Protein AF-A0A1V4MMU7-F1 (afdb_monomer)

Radius of gyration: 20.02 Å; Cα contacts (8 Å, |Δi|>4): 107; chains: 1; bounding box: 65×27×48 Å

Sequence (90 aa):
MEMYDDDVLTSGKALGLKLQESSRRMKTAAGFPLRHERRNIARLLRMGRDVAVIREGGSGKFVKERYVDELYRIKESTSQRGWKKCESTF

pLDDT: mean 79.66, std 15.35, range [38.75, 93.06]

Mean predicted aligned error: 10.24 Å

Secondary structure (DSSP, 8-state):
-EEEHHHIIIIIHHHTPPPEEETTTTEEEEE--GGGHHHHHHHHHHTT--EEEEEEE-S-SS--EEEEEEEE------------------

Structure (mmCIF, N/CA/C/O backbone):
data_AF-A0A1V4MMU7-F1
#
_entry.id   AF-A0A1V4MMU7-F1
#
loop_
_atom_site.group_PDB
_atom_site.id
_atom_site.type_symbol
_atom_site.label_atom_id
_atom_site.label_alt_id
_atom_site.label_comp_id
_atom_site.label_asym_id
_atom_site.label_entity_id
_atom_site.label_seq_id
_atom_site.pdbx_PDB_ins_code
_atom_site.Cartn_x
_atom_site.Cartn_y
_atom_site.Cartn_z
_atom_site.occupancy
_atom_site.B_iso_or_equiv
_atom_site.auth_seq_id
_atom_site.auth_comp_id
_atom_site.auth_asym_id
_atom_site.auth_atom_id
_atom_site.pdbx_PDB_model_num
ATOM 1 N N . MET A 1 1 ? 6.007 -4.949 -0.679 1.00 85.19 1 MET A N 1
ATOM 2 C CA . MET A 1 1 ? 4.808 -4.178 -1.053 1.00 85.19 1 MET A CA 1
ATOM 3 C C . MET A 1 1 ? 5.187 -2.718 -0.941 1.00 85.19 1 MET A C 1
ATOM 5 O O . MET A 1 1 ? 5.796 -2.358 0.062 1.00 85.19 1 MET A O 1
ATOM 9 N N . GLU A 1 2 ? 4.956 -1.937 -1.988 1.00 88.62 2 GLU A N 1
ATOM 10 C CA . GLU A 1 2 ? 5.399 -0.543 -2.088 1.00 88.62 2 GLU A CA 1
ATOM 11 C C . GLU A 1 2 ? 4.222 0.344 -2.483 1.00 88.62 2 GLU A C 1
ATOM 13 O O . GLU A 1 2 ? 3.372 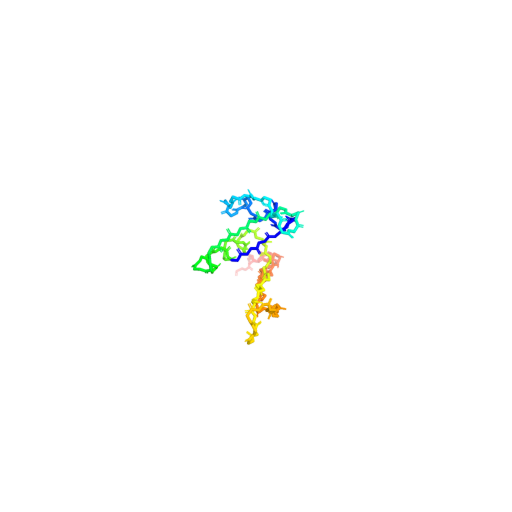-0.065 -3.271 1.00 88.62 2 GLU A O 1
ATOM 18 N N . MET A 1 3 ? 4.203 1.550 -1.930 1.00 89.25 3 MET A N 1
ATOM 19 C CA . MET A 1 3 ? 3.269 2.629 -2.241 1.00 89.25 3 MET A CA 1
ATOM 20 C C . MET A 1 3 ? 4.079 3.834 -2.727 1.00 89.25 3 MET A C 1
ATOM 22 O O . MET A 1 3 ? 5.249 3.981 -2.354 1.00 89.25 3 MET A O 1
ATOM 26 N N . TYR A 1 4 ? 3.464 4.691 -3.538 1.00 89.44 4 TYR A N 1
ATOM 27 C CA . TYR A 1 4 ? 4.123 5.835 -4.169 1.00 89.44 4 TYR A CA 1
ATOM 28 C C . TYR A 1 4 ? 3.284 7.110 -4.013 1.00 89.44 4 TYR A C 1
ATOM 30 O O . TYR A 1 4 ? 2.083 7.030 -3.778 1.00 89.44 4 TYR A O 1
ATOM 38 N N . ASP A 1 5 ? 3.927 8.268 -4.161 1.00 87.56 5 ASP A N 1
ATOM 39 C CA . ASP A 1 5 ? 3.303 9.596 -4.223 1.00 87.56 5 ASP A CA 1
ATOM 40 C C . ASP A 1 5 ? 2.340 9.873 -3.050 1.00 87.56 5 ASP A C 1
ATOM 42 O O . ASP A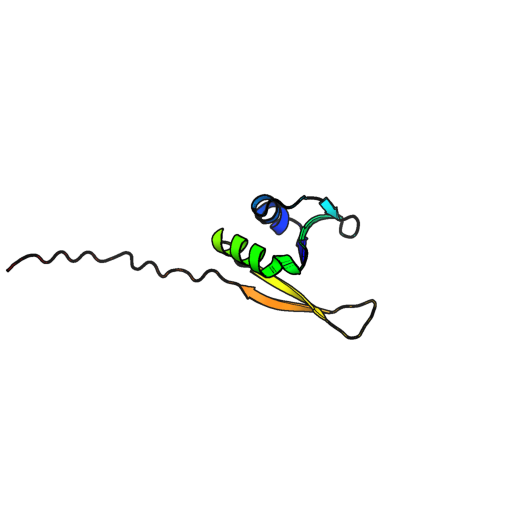 1 5 ? 2.688 9.663 -1.884 1.00 87.56 5 ASP A O 1
ATOM 46 N N . ASP A 1 6 ? 1.132 10.351 -3.342 1.00 85.88 6 ASP A N 1
ATOM 47 C CA . ASP A 1 6 ? 0.150 10.806 -2.356 1.00 85.88 6 ASP A CA 1
ATOM 48 C C . ASP A 1 6 ? -0.319 9.686 -1.416 1.00 85.88 6 ASP A C 1
ATOM 50 O O . ASP A 1 6 ? -0.522 9.910 -0.213 1.00 85.88 6 ASP A O 1
ATOM 54 N N . ASP A 1 7 ? -0.398 8.449 -1.917 1.00 84.88 7 ASP A N 1
ATOM 55 C CA . ASP A 1 7 ? -0.724 7.277 -1.098 1.00 84.88 7 ASP A CA 1
ATOM 56 C C . ASP A 1 7 ? 0.304 7.107 0.019 1.00 84.88 7 ASP A C 1
ATOM 58 O O . ASP A 1 7 ? -0.031 6.784 1.162 1.00 84.88 7 ASP A O 1
ATOM 62 N N . VAL A 1 8 ? 1.570 7.386 -0.286 1.00 88.56 8 VAL A N 1
ATOM 63 C CA . VAL A 1 8 ? 2.675 7.276 0.659 1.00 88.56 8 VAL A CA 1
ATOM 64 C C . VAL A 1 8 ? 2.701 8.415 1.662 1.00 88.56 8 VAL A C 1
ATOM 66 O O . VAL A 1 8 ? 2.980 8.186 2.842 1.00 88.56 8 VAL A O 1
ATOM 69 N N . LEU A 1 9 ? 2.387 9.634 1.230 1.00 85.44 9 LEU A N 1
ATOM 70 C CA . LEU A 1 9 ? 2.369 10.798 2.114 1.00 85.44 9 LEU A CA 1
ATOM 71 C C . LEU A 1 9 ? 1.277 10.664 3.174 1.00 85.44 9 LEU A C 1
ATOM 73 O O . LEU A 1 9 ? 1.487 11.023 4.337 1.00 85.44 9 LEU A O 1
ATOM 77 N N . THR A 1 10 ? 0.141 10.090 2.787 1.00 84.06 10 THR A N 1
ATOM 78 C CA . THR A 1 10 ? -1.020 9.932 3.660 1.00 84.06 10 THR A CA 1
ATOM 79 C C . THR A 1 10 ? -0.987 8.630 4.469 1.00 84.06 10 THR A C 1
ATOM 81 O O . THR A 1 10 ? -1.299 8.638 5.662 1.00 84.06 10 THR A O 1
ATOM 84 N N . SER A 1 11 ? -0.562 7.517 3.867 1.00 84.50 11 SER A N 1
ATOM 85 C CA . SER A 1 11 ? -0.610 6.178 4.479 1.00 84.50 11 SER A CA 1
ATOM 86 C C . SER A 1 11 ? 0.742 5.716 5.032 1.00 84.50 11 SER A C 1
ATOM 88 O O . SER A 1 11 ? 0.797 4.984 6.022 1.00 84.50 11 SER A O 1
ATOM 90 N N . GLY A 1 12 ? 1.855 6.167 4.449 1.00 83.69 12 GLY A N 1
ATOM 91 C CA . GLY A 1 12 ? 3.208 5.801 4.878 1.00 83.69 12 GLY A CA 1
ATOM 92 C C . GLY A 1 12 ? 3.542 6.323 6.274 1.00 83.69 12 GLY A C 1
ATOM 93 O O . GLY A 1 12 ? 3.967 5.546 7.129 1.00 83.69 12 GLY A O 1
ATOM 94 N N . LYS A 1 13 ? 3.250 7.603 6.553 1.00 78.75 13 LYS A N 1
ATOM 95 C CA . LYS A 1 13 ? 3.402 8.195 7.899 1.00 78.75 13 LYS A CA 1
ATOM 96 C C . LYS A 1 13 ? 2.533 7.483 8.936 1.00 78.75 13 LYS A C 1
ATOM 98 O O . LYS A 1 13 ? 3.004 7.129 10.011 1.00 78.75 13 LYS A O 1
ATOM 103 N N . ALA A 1 14 ? 1.281 7.214 8.578 1.00 80.69 14 ALA A N 1
ATOM 104 C CA . ALA A 1 14 ? 0.302 6.508 9.400 1.00 80.69 14 ALA A CA 1
ATOM 105 C C . ALA A 1 14 ? 0.750 5.093 9.816 1.00 80.69 14 ALA A C 1
ATOM 107 O O . ALA A 1 14 ? 0.496 4.641 10.939 1.00 80.69 14 ALA A O 1
ATOM 108 N N . LEU A 1 15 ? 1.446 4.397 8.918 1.00 85.81 15 LEU A N 1
ATOM 109 C CA . LEU A 1 15 ? 2.024 3.081 9.169 1.00 85.81 15 LEU A CA 1
ATOM 110 C C . LEU A 1 15 ? 3.402 3.135 9.848 1.00 85.81 15 LEU A C 1
ATOM 112 O O . LEU A 1 15 ? 3.913 2.085 10.239 1.00 85.81 15 LEU A O 1
ATOM 116 N N . GLY A 1 16 ? 3.981 4.325 10.036 1.00 86.69 16 GLY A N 1
ATOM 117 C CA . GLY A 1 16 ? 5.332 4.504 10.573 1.00 86.69 16 GLY A CA 1
ATOM 118 C C . GLY A 1 16 ? 6.422 4.034 9.609 1.00 86.69 16 GLY A C 1
ATOM 119 O O . GLY A 1 16 ? 7.475 3.575 10.045 1.00 86.69 16 GLY A O 1
ATOM 120 N N . LEU A 1 17 ? 6.159 4.080 8.301 1.00 89.56 17 LEU A N 1
ATOM 121 C CA . LEU A 1 17 ? 7.119 3.673 7.282 1.00 89.56 17 LEU A CA 1
ATOM 122 C C . LEU A 1 17 ? 8.116 4.798 7.012 1.00 89.56 17 LEU A C 1
ATOM 124 O O . LEU A 1 17 ? 7.765 5.979 6.992 1.00 89.56 17 LEU A O 1
ATOM 128 N N . LYS A 1 18 ? 9.364 4.413 6.743 1.00 88.69 18 LYS A N 1
ATOM 129 C CA . LYS A 1 18 ? 10.393 5.347 6.295 1.00 88.69 18 LYS A CA 1
ATOM 130 C C . LYS A 1 18 ? 10.089 5.772 4.859 1.00 88.69 18 LYS A C 1
ATOM 132 O O . LYS A 1 18 ? 10.033 4.926 3.968 1.00 88.69 18 LYS A O 1
ATOM 137 N N . LEU A 1 19 ? 9.896 7.073 4.658 1.00 88.25 19 LEU A N 1
ATOM 138 C CA . LEU A 1 19 ? 9.773 7.658 3.328 1.00 88.25 19 LEU A CA 1
ATOM 139 C C . LEU A 1 19 ? 11.156 7.728 2.680 1.00 88.25 19 LEU A C 1
ATOM 141 O O . LEU A 1 19 ? 12.132 8.112 3.327 1.00 88.25 19 LEU A O 1
ATOM 145 N N . GLN A 1 20 ?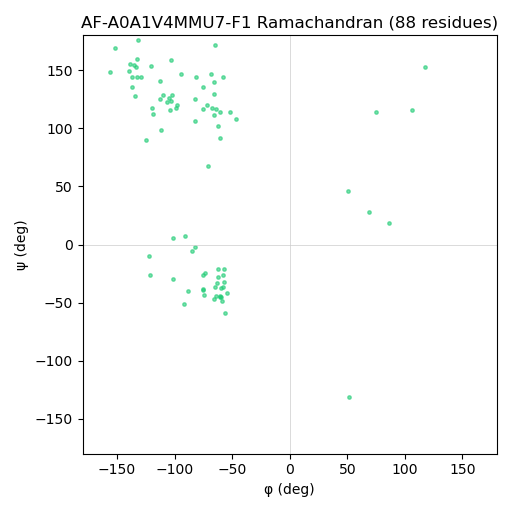 11.229 7.345 1.414 1.00 89.88 20 GLN A N 1
ATOM 146 C CA . GLN A 1 20 ? 12.441 7.397 0.608 1.00 89.88 20 GLN A CA 1
ATOM 147 C C . GLN A 1 20 ? 12.099 7.862 -0.803 1.00 89.88 20 GLN A C 1
ATOM 149 O O . GLN A 1 20 ? 11.015 7.585 -1.310 1.00 89.88 20 GLN A O 1
ATOM 154 N N . GLU A 1 21 ? 13.024 8.547 -1.457 1.00 86.44 21 GLU A N 1
ATOM 155 C CA . GLU A 1 21 ? 12.863 8.897 -2.861 1.00 86.44 21 GLU A CA 1
ATOM 156 C C . GLU A 1 21 ? 13.283 7.709 -3.736 1.00 86.44 21 GLU A C 1
ATOM 158 O O . GLU A 1 21 ? 14.375 7.153 -3.593 1.00 86.44 21 GLU A O 1
ATOM 163 N N . SER A 1 22 ? 12.393 7.262 -4.621 1.00 81.06 22 SER A N 1
ATOM 164 C CA . SER A 1 22 ? 12.691 6.187 -5.563 1.00 81.06 22 SER A CA 1
ATOM 165 C C . SER A 1 22 ? 13.428 6.752 -6.771 1.00 81.06 22 SER A C 1
ATOM 167 O O . SER A 1 22 ? 12.809 7.349 -7.651 1.00 81.06 22 SER A O 1
ATOM 169 N N . SER A 1 23 ? 14.732 6.492 -6.870 1.00 77.06 23 SER A N 1
ATOM 170 C CA . SER A 1 23 ? 15.565 6.926 -8.005 1.00 77.06 23 SER A CA 1
ATOM 171 C C . SER A 1 23 ? 15.082 6.405 -9.363 1.00 77.06 23 SER A C 1
ATOM 173 O O . SER A 1 23 ? 15.301 7.042 -10.386 1.00 77.06 23 SER A O 1
ATOM 175 N N . ARG A 1 24 ? 14.378 5.264 -9.391 1.00 73.75 24 ARG A N 1
ATOM 176 C CA . ARG A 1 24 ? 13.827 4.676 -10.626 1.00 73.75 24 ARG A CA 1
ATOM 177 C C . ARG A 1 24 ? 12.597 5.398 -11.161 1.00 73.75 24 ARG A C 1
ATOM 179 O O . ARG A 1 24 ? 12.288 5.255 -12.338 1.00 73.75 24 ARG A O 1
ATOM 186 N N . ARG A 1 25 ? 11.843 6.072 -10.294 1.00 70.50 25 ARG A N 1
ATOM 187 C CA . ARG A 1 25 ? 10.567 6.701 -10.659 1.00 70.50 25 ARG A CA 1
ATOM 188 C C . ARG A 1 25 ? 10.530 8.201 -10.396 1.00 70.50 25 ARG A C 1
ATOM 190 O O . ARG A 1 25 ? 9.579 8.821 -10.844 1.00 70.50 25 ARG A O 1
ATOM 197 N N . MET A 1 26 ? 11.532 8.754 -9.706 1.00 74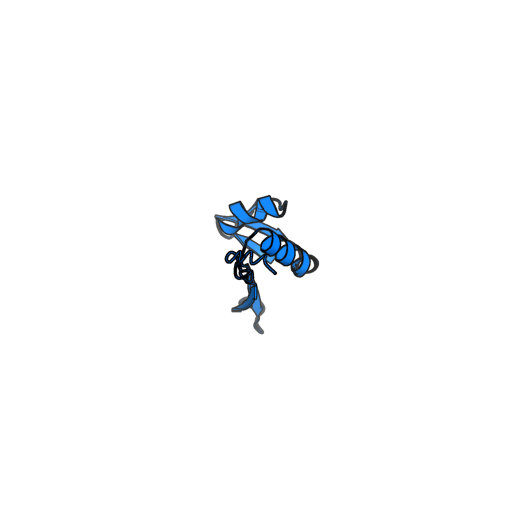.06 26 MET A N 1
ATOM 198 C CA . MET A 1 26 ? 11.541 10.125 -9.174 1.00 74.06 26 MET A CA 1
ATOM 199 C C . MET A 1 26 ? 10.272 10.420 -8.365 1.00 74.06 26 MET A C 1
ATOM 201 O O . MET A 1 26 ? 9.584 11.413 -8.573 1.00 74.06 26 MET A O 1
ATOM 205 N N . LYS A 1 27 ? 9.913 9.474 -7.491 1.00 82.56 27 LYS A N 1
ATOM 206 C CA . LYS A 1 27 ? 8.675 9.496 -6.706 1.00 82.56 27 LYS A CA 1
ATOM 207 C C . LYS A 1 27 ? 8.964 9.188 -5.251 1.00 82.56 27 LYS A C 1
ATOM 209 O O . LYS A 1 27 ? 9.800 8.328 -4.959 1.00 82.56 27 LYS A O 1
ATOM 214 N N . THR A 1 28 ? 8.236 9.834 -4.344 1.00 86.75 28 THR A N 1
ATOM 215 C CA . THR A 1 28 ? 8.270 9.464 -2.924 1.00 86.75 28 THR A CA 1
ATOM 216 C C . THR A 1 28 ? 7.686 8.066 -2.786 1.00 86.75 28 THR A C 1
ATOM 218 O O . THR A 1 28 ? 6.610 7.786 -3.305 1.00 86.75 28 THR A O 1
ATOM 221 N N . ALA A 1 29 ? 8.396 7.176 -2.108 1.00 90.62 29 ALA A N 1
ATOM 222 C CA . ALA A 1 29 ? 8.021 5.785 -1.944 1.00 90.62 29 ALA A CA 1
ATOM 223 C C . ALA A 1 29 ? 8.217 5.330 -0.498 1.00 90.62 29 ALA A C 1
ATOM 225 O O . ALA A 1 29 ? 9.044 5.850 0.252 1.00 90.62 29 ALA A O 1
ATOM 226 N N . ALA A 1 30 ? 7.453 4.321 -0.111 1.00 90.56 30 ALA A N 1
ATOM 227 C CA . ALA A 1 30 ? 7.604 3.609 1.141 1.00 90.56 30 ALA A CA 1
ATOM 228 C C . ALA A 1 30 ? 7.005 2.224 0.968 1.00 90.56 30 ALA A C 1
ATOM 230 O O . ALA A 1 30 ? 6.036 2.023 0.232 1.00 90.56 30 ALA A O 1
ATOM 231 N N . GLY A 1 31 ? 7.576 1.258 1.665 1.00 90.56 31 GLY A N 1
ATOM 232 C CA . GLY A 1 31 ? 7.148 -0.116 1.533 1.00 90.56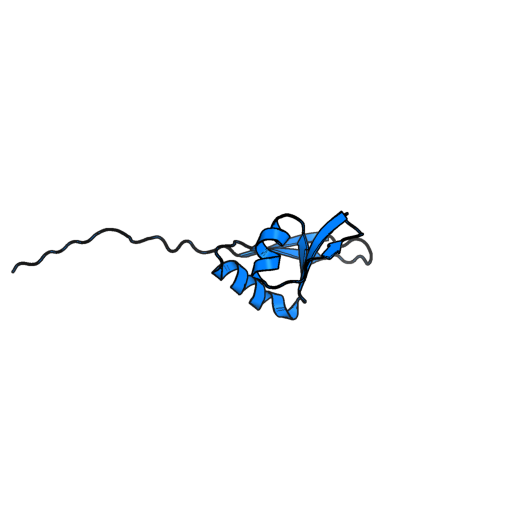 31 GLY A CA 1
ATOM 233 C C . GLY A 1 31 ? 7.385 -0.916 2.791 1.00 90.56 31 GLY A C 1
ATOM 234 O O . GLY A 1 31 ? 8.065 -0.491 3.724 1.00 90.56 31 GLY A O 1
ATOM 235 N N . PHE A 1 32 ? 6.804 -2.105 2.796 1.00 90.75 32 PHE A N 1
ATOM 236 C CA . PHE A 1 32 ? 7.015 -3.102 3.830 1.00 90.75 32 PHE A CA 1
ATOM 237 C C . PHE A 1 32 ? 7.136 -4.510 3.225 1.00 90.75 32 PHE A C 1
ATOM 239 O O . PHE A 1 32 ? 6.619 -4.782 2.129 1.00 90.75 32 PHE A O 1
ATOM 246 N N . PRO A 1 33 ? 7.809 -5.432 3.936 1.00 91.00 33 PRO A N 1
ATOM 247 C CA . PRO A 1 33 ? 7.894 -6.838 3.551 1.00 91.00 33 PRO A CA 1
ATOM 248 C C . PRO A 1 33 ? 6.517 -7.504 3.417 1.00 91.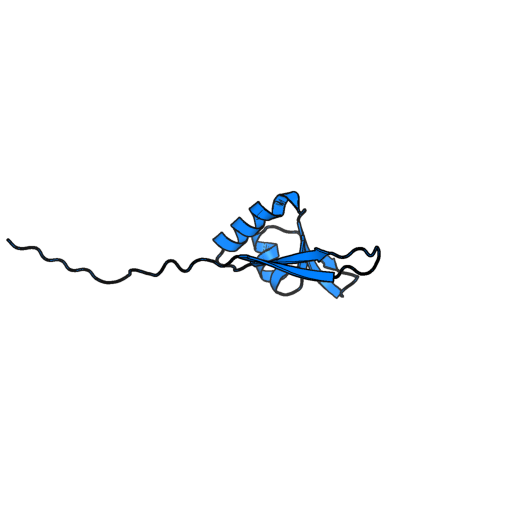00 33 PRO A C 1
ATOM 25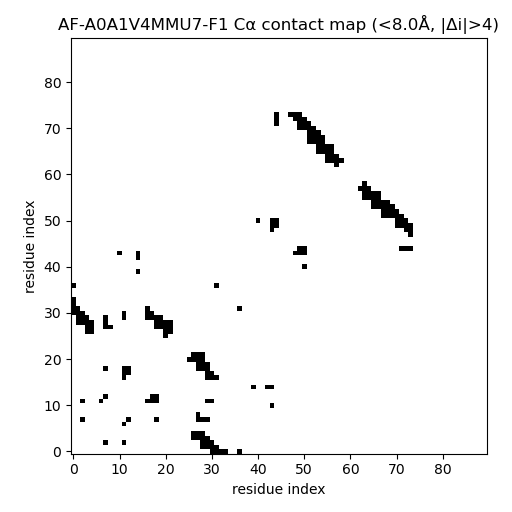0 O O . PRO A 1 33 ? 5.635 -7.261 4.239 1.00 91.00 33 PRO A O 1
ATOM 253 N N . LEU A 1 34 ? 6.363 -8.418 2.450 1.00 90.06 34 LEU A N 1
ATOM 254 C CA . LEU A 1 34 ? 5.103 -9.147 2.202 1.00 90.06 34 LEU A CA 1
ATOM 255 C C . LEU A 1 34 ? 4.594 -9.914 3.435 1.00 90.06 34 LEU A C 1
ATOM 257 O O . LEU A 1 34 ? 3.399 -9.961 3.689 1.00 90.06 34 LEU A O 1
ATOM 261 N N . ARG A 1 35 ? 5.493 -10.419 4.288 1.00 92.19 35 ARG A N 1
ATOM 262 C CA . ARG A 1 35 ? 5.121 -11.065 5.563 1.00 92.19 35 ARG A CA 1
ATOM 263 C C . ARG A 1 35 ? 4.297 -10.178 6.514 1.00 92.19 35 ARG A C 1
ATOM 265 O O . ARG A 1 35 ? 3.646 -10.695 7.413 1.00 92.19 35 ARG A O 1
ATOM 272 N N . HIS A 1 36 ? 4.336 -8.853 6.355 1.00 92.38 36 HIS A N 1
ATOM 273 C CA . HIS A 1 36 ? 3.576 -7.902 7.177 1.00 92.38 36 HIS A CA 1
ATOM 274 C C . HIS A 1 36 ? 2.321 -7.369 6.480 1.00 92.38 36 HIS A C 1
ATOM 276 O O . HIS A 1 36 ? 1.640 -6.503 7.027 1.00 92.38 36 HIS A O 1
ATOM 282 N N . GLU A 1 37 ? 1.997 -7.894 5.300 1.00 91.56 37 GLU A N 1
ATOM 283 C CA . GLU A 1 37 ? 0.915 -7.406 4.454 1.00 91.56 37 GLU A CA 1
ATOM 284 C C . GLU A 1 37 ? -0.434 -7.396 5.166 1.00 91.56 37 GLU A C 1
ATOM 286 O O . GLU A 1 37 ? -0.988 -6.321 5.385 1.00 91.56 37 GLU A O 1
ATOM 291 N N . ARG A 1 38 ? -0.908 -8.553 5.642 1.00 91.25 38 ARG A N 1
ATOM 292 C CA . ARG A 1 38 ? -2.197 -8.658 6.348 1.00 91.25 38 ARG A CA 1
ATOM 293 C C . ARG A 1 38 ? -2.299 -7.695 7.534 1.00 91.25 38 ARG A C 1
ATOM 295 O O . ARG A 1 38 ? -3.323 -7.046 7.728 1.00 91.25 38 ARG A O 1
ATOM 302 N N . ARG A 1 39 ? -1.218 -7.561 8.314 1.00 93.06 39 ARG A N 1
ATOM 303 C CA . ARG A 1 39 ? -1.164 -6.663 9.480 1.00 93.06 39 ARG A CA 1
ATOM 304 C C . ARG A 1 39 ? -1.305 -5.197 9.072 1.00 93.06 39 ARG A C 1
ATOM 306 O O . ARG A 1 39 ? -2.026 -4.451 9.735 1.00 93.06 39 ARG A O 1
ATOM 313 N N . ASN A 1 40 ? -0.604 -4.781 8.021 1.00 93.06 40 ASN A N 1
ATOM 314 C CA . ASN A 1 40 ? -0.601 -3.393 7.574 1.00 93.06 40 ASN A CA 1
ATOM 315 C C . ASN A 1 40 ? -1.893 -3.028 6.841 1.00 93.06 40 ASN A C 1
ATOM 317 O O . ASN A 1 40 ? -2.437 -1.966 7.122 1.00 93.06 40 ASN A O 1
ATOM 321 N N . ILE A 1 41 ? -2.447 -3.924 6.020 1.00 91.81 41 ILE A N 1
ATOM 322 C CA . ILE A 1 41 ? -3.773 -3.742 5.405 1.00 91.81 41 ILE A CA 1
ATOM 323 C C . ILE A 1 41 ? -4.840 -3.573 6.493 1.00 91.81 41 ILE A C 1
ATOM 325 O O . ILE A 1 41 ? -5.581 -2.595 6.483 1.00 91.81 41 ILE A O 1
ATOM 329 N N . ALA A 1 42 ? -4.860 -4.440 7.511 1.00 91.19 42 ALA A N 1
ATOM 330 C CA . ALA A 1 42 ? -5.802 -4.315 8.627 1.00 91.19 42 ALA A CA 1
ATOM 331 C C . ALA A 1 42 ? -5.627 -3.013 9.431 1.00 91.19 42 ALA A C 1
ATOM 333 O O . ALA A 1 42 ? -6.568 -2.528 10.060 1.00 91.19 42 ALA A O 1
ATOM 334 N N . ARG A 1 43 ? -4.416 -2.447 9.473 1.00 91.62 43 ARG A N 1
ATOM 335 C CA . ARG A 1 43 ? -4.174 -1.139 10.094 1.00 91.62 43 ARG A CA 1
ATOM 336 C C . ARG A 1 43 ? -4.699 -0.006 9.213 1.00 91.62 43 ARG A C 1
ATOM 338 O O . ARG A 1 43 ? -5.359 0.872 9.748 1.00 91.62 43 ARG A O 1
ATOM 345 N N . LEU A 1 44 ? -4.473 -0.057 7.900 1.00 89.94 44 LEU A N 1
ATOM 346 C CA . LEU A 1 44 ? -5.010 0.919 6.944 1.00 89.94 44 LEU A CA 1
ATOM 347 C C . LEU A 1 44 ? -6.545 0.946 6.961 1.00 89.94 44 LEU A C 1
ATOM 349 O O . LEU A 1 44 ? -7.128 2.019 7.094 1.00 89.94 44 LEU A O 1
ATOM 353 N N . LEU A 1 45 ? -7.188 -0.223 6.965 1.00 90.38 45 LEU A N 1
ATOM 354 C CA . LEU A 1 45 ? -8.646 -0.336 7.067 1.00 90.38 45 LEU A CA 1
ATOM 355 C C . LEU A 1 45 ? -9.187 0.269 8.368 1.00 90.38 45 LEU A C 1
ATOM 357 O O . LEU A 1 45 ? -10.147 1.034 8.349 1.00 90.38 45 LEU A O 1
ATOM 361 N N . ARG A 1 46 ? -8.537 0.002 9.510 1.00 89.50 46 ARG A N 1
ATOM 362 C CA . ARG A 1 46 ? -8.906 0.620 10.799 1.00 89.50 46 ARG A CA 1
ATOM 363 C C . ARG A 1 46 ? -8.760 2.142 10.811 1.00 89.50 46 ARG A C 1
ATOM 365 O O . ARG A 1 46 ? -9.370 2.795 11.647 1.00 89.50 46 ARG A O 1
ATOM 372 N N . MET A 1 47 ? -7.955 2.696 9.909 1.00 87.00 47 MET A N 1
ATOM 373 C CA . MET A 1 47 ? -7.747 4.135 9.761 1.00 87.00 47 MET A CA 1
ATOM 374 C C . MET A 1 47 ? -8.707 4.794 8.770 1.00 87.00 47 MET A C 1
ATOM 376 O O . MET A 1 47 ? -8.516 5.966 8.453 1.00 87.00 47 MET A O 1
ATOM 380 N N . GLY A 1 48 ? -9.712 4.080 8.263 1.00 87.75 48 GLY A N 1
ATOM 381 C CA . GLY A 1 48 ? -10.659 4.682 7.329 1.00 87.75 48 GLY A CA 1
ATOM 382 C C . GLY A 1 48 ? -10.204 4.642 5.865 1.00 87.75 48 GLY A C 1
ATOM 383 O O . GLY A 1 48 ? -10.708 5.424 5.069 1.00 87.75 48 GLY A O 1
ATOM 384 N N . ARG A 1 49 ? -9.245 3.775 5.498 1.00 86.94 49 ARG A N 1
ATOM 385 C CA . ARG A 1 49 ? -8.707 3.684 4.132 1.00 86.94 49 ARG A CA 1
ATOM 386 C C . ARG A 1 49 ? -9.065 2.369 3.448 1.00 86.94 49 ARG A C 1
ATOM 388 O O . ARG A 1 49 ? -8.715 1.304 3.95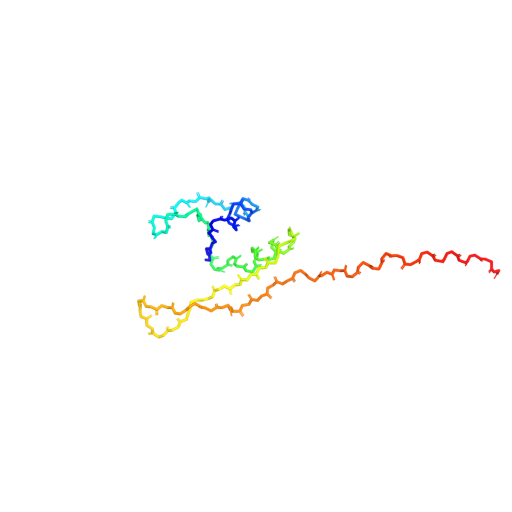6 1.00 86.94 49 ARG A O 1
ATOM 395 N N . ASP A 1 50 ? -9.671 2.468 2.271 1.00 90.62 50 ASP A N 1
ATOM 396 C CA . ASP A 1 50 ? -9.770 1.361 1.317 1.00 90.62 50 ASP A CA 1
ATOM 397 C C . ASP A 1 50 ? -8.380 1.039 0.741 1.00 90.62 50 ASP A C 1
ATOM 399 O O . ASP A 1 50 ? -7.533 1.923 0.594 1.00 90.62 50 ASP A O 1
ATOM 403 N N . VAL A 1 51 ? -8.120 -0.234 0.433 1.00 90.31 51 VAL A N 1
ATOM 404 C CA . VAL A 1 51 ? -6.810 -0.708 -0.038 1.00 90.31 51 VAL A CA 1
ATOM 405 C C . VAL A 1 51 ? -6.974 -1.626 -1.242 1.00 90.31 51 VAL A C 1
ATOM 407 O O . VAL A 1 51 ? -7.682 -2.628 -1.170 1.00 90.31 51 VAL A O 1
ATOM 410 N N . ALA A 1 52 ? -6.255 -1.330 -2.324 1.00 92.50 52 ALA A N 1
ATOM 411 C CA . ALA A 1 52 ? -6.087 -2.231 -3.461 1.00 92.50 52 ALA A CA 1
ATOM 412 C C . ALA A 1 52 ? -4.709 -2.904 -3.405 1.00 92.50 52 ALA A C 1
ATOM 414 O O . ALA A 1 52 ? -3.685 -2.230 -3.276 1.00 92.50 52 ALA A O 1
ATOM 415 N N . VAL A 1 53 ? -4.670 -4.232 -3.510 1.00 91.50 53 VAL A N 1
ATOM 416 C CA . VAL A 1 53 ? -3.425 -5.008 -3.570 1.00 91.50 53 VAL A CA 1
ATOM 417 C C . VAL A 1 53 ? -3.109 -5.329 -5.023 1.00 91.50 53 VAL A C 1
ATOM 419 O O . VAL A 1 53 ? -3.881 -5.993 -5.709 1.00 91.50 53 VAL A O 1
ATOM 422 N N . ILE A 1 54 ? -1.948 -4.865 -5.484 1.00 90.81 54 ILE A N 1
ATOM 423 C CA . ILE A 1 54 ? -1.431 -5.146 -6.825 1.00 90.81 54 ILE A CA 1
ATOM 424 C C . ILE A 1 54 ? -0.343 -6.214 -6.710 1.00 90.81 54 ILE A C 1
ATOM 426 O O . ILE A 1 54 ? 0.642 -6.031 -5.984 1.00 90.81 54 ILE A O 1
ATOM 430 N N . ARG A 1 55 ? -0.505 -7.322 -7.434 1.00 89.81 55 ARG A N 1
ATOM 431 C CA . ARG A 1 55 ? 0.489 -8.398 -7.527 1.00 89.81 55 ARG A CA 1
ATOM 432 C C . ARG A 1 55 ? 1.231 -8.332 -8.848 1.00 89.81 55 ARG A C 1
ATOM 434 O O . ARG A 1 55 ? 0.766 -7.749 -9.821 1.00 89.81 55 ARG A O 1
ATOM 441 N N . GLU A 1 56 ? 2.404 -8.946 -8.855 1.00 88.38 56 GLU A N 1
ATOM 442 C CA . GLU A 1 56 ? 3.187 -9.183 -10.060 1.00 88.38 56 GLU A CA 1
ATOM 443 C C . GLU A 1 56 ? 3.077 -10.663 -10.434 1.00 88.38 56 GLU A C 1
ATOM 445 O O . GLU A 1 56 ? 3.374 -11.527 -9.606 1.00 88.38 56 GLU A O 1
ATOM 450 N N . GLY A 1 57 ? 2.672 -10.952 -11.668 1.00 82.88 57 GLY A N 1
ATOM 451 C CA . GLY A 1 57 ? 2.621 -12.297 -12.243 1.00 82.88 57 GLY A CA 1
ATOM 452 C C . GLY A 1 57 ? 3.270 -12.362 -13.626 1.00 82.88 57 GLY A C 1
ATOM 453 O O . GLY A 1 57 ? 3.719 -11.352 -14.166 1.00 82.88 57 GLY A O 1
ATOM 454 N N . GLY A 1 58 ? 3.347 -13.569 -14.183 1.00 79.62 58 GLY A N 1
ATOM 455 C CA . GLY A 1 58 ? 3.935 -13.837 -15.499 1.00 79.62 58 GLY A CA 1
ATOM 456 C C . GLY A 1 58 ? 5.155 -14.759 -15.442 1.00 79.62 58 GLY A C 1
ATOM 457 O O . GLY A 1 58 ? 5.866 -14.831 -14.441 1.00 79.62 58 GLY A O 1
ATOM 458 N N . SER A 1 59 ? 5.391 -15.481 -16.536 1.00 71.50 59 SER A N 1
ATOM 459 C CA . SER A 1 59 ? 6.464 -16.476 -16.685 1.00 71.50 59 SER A CA 1
ATOM 460 C C . SER A 1 59 ? 7.835 -15.871 -17.040 1.00 71.50 59 SER A C 1
ATOM 462 O O . SER A 1 59 ? 8.823 -16.596 -17.148 1.00 71.50 59 SER A O 1
ATOM 464 N N . GLY A 1 60 ? 7.923 -14.546 -17.216 1.00 67.88 60 GLY A N 1
ATOM 465 C CA . GLY A 1 60 ? 9.126 -13.837 -17.657 1.00 67.88 60 GLY A CA 1
ATOM 466 C C . GLY A 1 60 ? 10.001 -13.277 -16.527 1.00 67.88 60 GLY A C 1
ATOM 467 O O . GLY A 1 60 ? 9.520 -12.802 -15.501 1.00 67.88 60 GLY A O 1
ATOM 468 N N . LYS A 1 61 ? 11.325 -13.260 -16.747 1.00 66.19 61 LYS A N 1
ATOM 469 C CA . LYS A 1 61 ? 12.328 -12.728 -15.798 1.00 66.19 61 LYS A CA 1
ATOM 470 C C . LYS A 1 61 ? 12.354 -11.191 -15.714 1.00 66.19 61 LYS A C 1
ATOM 472 O O . LYS A 1 61 ? 12.784 -10.652 -14.697 1.00 66.19 61 LYS A O 1
ATOM 477 N N . PHE A 1 62 ? 11.917 -10.495 -16.766 1.00 67.69 62 PHE A N 1
ATOM 478 C CA . PHE A 1 62 ? 12.132 -9.047 -16.927 1.00 67.69 62 PHE A CA 1
ATOM 479 C C . PHE A 1 62 ? 10.848 -8.221 -17.054 1.00 67.69 62 PHE A C 1
ATOM 481 O O . PHE A 1 62 ? 10.843 -7.055 -16.669 1.00 67.69 62 PHE A O 1
ATOM 488 N N . VAL A 1 63 ? 9.759 -8.821 -17.538 1.00 59.66 63 VAL A N 1
ATOM 489 C CA . VAL A 1 63 ? 8.442 -8.182 -17.616 1.00 59.66 63 VAL A CA 1
ATOM 490 C C . VAL A 1 63 ? 7.497 -9.003 -16.761 1.00 59.66 63 VAL A C 1
ATOM 492 O O . VAL A 1 63 ? 7.224 -10.161 -17.069 1.00 59.66 63 VAL A O 1
ATOM 495 N N . LYS A 1 64 ? 7.053 -8.407 -15.657 1.00 77.38 64 LYS A N 1
ATOM 496 C CA . LYS A 1 64 ? 5.998 -8.966 -14.822 1.00 77.38 64 LYS A CA 1
ATOM 497 C C . LYS A 1 64 ? 4.749 -8.138 -15.041 1.00 77.38 64 LYS A C 1
ATOM 499 O O . LYS A 1 64 ? 4.776 -6.918 -14.855 1.00 77.38 64 LYS A O 1
ATOM 504 N N . GLU A 1 65 ? 3.684 -8.799 -15.458 1.00 83.31 65 GLU A N 1
ATOM 505 C CA . GLU A 1 65 ? 2.372 -8.183 -15.546 1.00 83.31 65 GLU A CA 1
ATOM 506 C C . GLU A 1 65 ? 1.899 -7.836 -14.141 1.00 83.31 65 GLU A C 1
ATOM 508 O O . GLU A 1 65 ? 2.125 -8.581 -13.183 1.00 83.31 65 GLU A O 1
ATOM 513 N N . ARG A 1 66 ? 1.267 -6.672 -14.015 1.00 87.31 66 ARG A N 1
ATOM 514 C CA . ARG A 1 66 ? 0.680 -6.221 -12.760 1.00 87.31 66 ARG A CA 1
ATOM 515 C C . ARG A 1 66 ? -0.823 -6.240 -12.881 1.00 87.31 66 ARG A C 1
ATOM 517 O O . ARG A 1 66 ? -1.367 -5.644 -13.804 1.00 87.31 66 ARG A O 1
ATOM 524 N N . TYR A 1 67 ? -1.469 -6.878 -11.922 1.00 89.94 67 TYR A N 1
ATOM 525 C CA . TYR A 1 67 ? -2.918 -6.949 -11.845 1.00 89.94 67 TYR A CA 1
ATOM 526 C C . TYR A 1 67 ? -3.383 -6.656 -10.424 1.00 89.94 6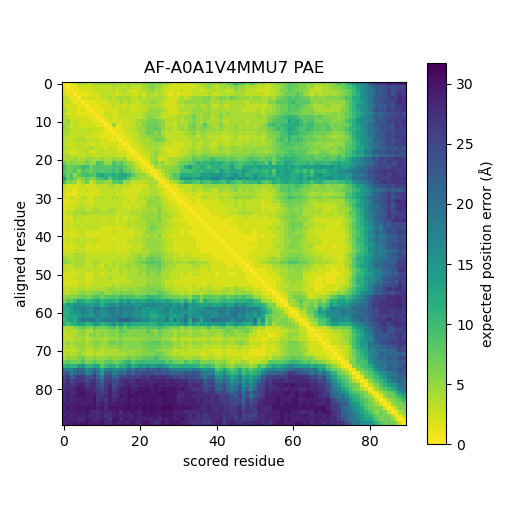7 TYR A C 1
ATOM 528 O O . TYR A 1 67 ? -2.646 -6.848 -9.451 1.00 89.94 67 TYR A O 1
ATOM 536 N N . VAL A 1 68 ? -4.608 -6.147 -10.323 1.00 90.44 68 VAL A N 1
ATOM 537 C CA . VAL A 1 68 ? -5.299 -5.988 -9.045 1.00 90.44 68 VAL A CA 1
ATOM 538 C C . VAL A 1 68 ? -5.759 -7.372 -8.608 1.00 90.44 68 VAL A C 1
ATOM 540 O O . VAL A 1 68 ? -6.537 -8.012 -9.307 1.00 90.44 68 VAL A O 1
ATOM 543 N N . ASP A 1 69 ? -5.228 -7.830 -7.484 1.00 91.69 69 ASP A N 1
ATOM 544 C CA . ASP A 1 69 ? -5.475 -9.157 -6.917 1.00 91.69 69 ASP A CA 1
ATOM 545 C C . ASP A 1 69 ? -6.648 -9.100 -5.934 1.00 91.69 69 ASP A C 1
ATOM 547 O O . ASP A 1 69 ? -7.634 -9.816 -6.066 1.00 91.69 69 ASP A O 1
ATOM 551 N N . GLU A 1 70 ? -6.585 -8.159 -4.988 1.00 90.88 70 GLU A N 1
ATOM 552 C CA . GLU A 1 70 ? -7.581 -8.025 -3.927 1.00 90.88 70 GLU A CA 1
ATOM 553 C C . GLU A 1 70 ? -7.962 -6.559 -3.698 1.00 90.88 70 GLU A C 1
ATOM 555 O O . GLU A 1 70 ? -7.124 -5.652 -3.754 1.00 90.88 70 GLU A O 1
ATOM 560 N N . LEU A 1 71 ? -9.241 -6.335 -3.390 1.00 92.94 71 LEU A N 1
ATOM 561 C CA . LEU A 1 71 ? -9.792 -5.039 -3.002 1.00 92.94 71 LEU A CA 1
ATOM 562 C C . LEU A 1 71 ? -10.381 -5.138 -1.596 1.00 92.94 71 LEU A C 1
ATOM 564 O O . LEU A 1 71 ? -11.344 -5.865 -1.352 1.00 92.94 71 LEU A O 1
ATOM 568 N N . TYR A 1 72 ? -9.817 -4.368 -0.676 1.00 90.06 72 TYR A N 1
ATOM 569 C CA . TYR A 1 72 ? -10.280 -4.257 0.695 1.00 90.06 72 TYR A CA 1
ATOM 570 C C . TYR A 1 72 ? -11.028 -2.944 0.866 1.00 90.06 72 TYR A C 1
ATOM 572 O O . TYR A 1 72 ? -10.435 -1.869 0.773 1.00 90.06 72 TYR A O 1
ATOM 580 N N . ARG A 1 73 ? -12.324 -3.041 1.152 1.00 90.12 73 ARG A N 1
ATOM 581 C CA . ARG A 1 73 ? -13.177 -1.888 1.433 1.00 90.12 73 ARG A CA 1
ATOM 582 C C . ARG A 1 73 ? -13.632 -1.901 2.880 1.00 90.12 73 ARG A C 1
ATOM 584 O O . ARG A 1 73 ? -13.968 -2.957 3.425 1.00 90.12 73 ARG A O 1
ATOM 591 N N . ILE A 1 74 ? -13.678 -0.730 3.497 1.00 87.06 74 ILE A N 1
ATOM 592 C CA . ILE A 1 74 ? -14.339 -0.580 4.788 1.00 87.06 74 ILE A CA 1
ATOM 593 C C . ILE A 1 74 ? -15.823 -0.784 4.551 1.00 87.06 74 ILE A C 1
ATOM 595 O O . ILE A 1 74 ? -16.457 -0.033 3.814 1.00 87.06 74 ILE A O 1
ATOM 599 N N . LYS A 1 75 ? -16.388 -1.824 5.165 1.00 73.88 75 LYS A N 1
ATOM 600 C CA . LYS A 1 75 ? -17.840 -1.935 5.226 1.00 73.88 75 LYS A CA 1
ATOM 601 C C . LYS A 1 75 ? -18.335 -0.710 5.978 1.00 73.88 75 LYS A C 1
ATOM 603 O O . LYS A 1 75 ? -18.028 -0.567 7.161 1.00 73.88 75 LYS A O 1
ATOM 608 N N . GLU A 1 76 ? -19.072 0.161 5.294 1.00 59.41 76 GLU A N 1
ATOM 609 C CA . GLU A 1 76 ? -19.900 1.145 5.972 1.00 59.41 76 GLU A CA 1
ATOM 610 C C . GLU A 1 76 ? -20.745 0.363 6.974 1.00 59.41 76 GLU A C 1
ATOM 612 O O . GLU A 1 76 ? -21.557 -0.489 6.602 1.00 59.41 76 GLU A O 1
ATOM 617 N N . SER A 1 77 ? -20.513 0.591 8.267 1.00 53.47 77 SER A N 1
ATOM 618 C CA . SER A 1 77 ? -21.544 0.287 9.235 1.00 53.47 77 SER A CA 1
ATOM 619 C C . SER A 1 77 ? -22.691 1.204 8.852 1.00 53.47 77 SER A C 1
ATOM 621 O O . SER A 1 77 ? -22.640 2.411 9.080 1.00 53.47 77 SER A O 1
ATOM 623 N N . THR A 1 78 ? -23.700 0.645 8.186 1.00 49.84 78 THR A N 1
ATOM 624 C CA . THR A 1 78 ? -24.988 1.304 8.017 1.00 49.84 78 THR A CA 1
ATOM 625 C C . THR A 1 78 ? -25.378 1.837 9.381 1.00 49.84 78 THR A C 1
ATOM 627 O O . THR A 1 78 ? -25.662 1.085 10.315 1.00 49.84 78 THR A O 1
ATOM 630 N N . SER A 1 79 ? -25.289 3.155 9.497 1.00 45.19 79 SER A N 1
ATOM 631 C CA . SER A 1 79 ? -25.712 3.930 10.637 1.00 45.19 79 SER A CA 1
ATOM 632 C C . SER A 1 79 ? -27.208 3.692 10.816 1.00 45.19 79 SER A C 1
ATOM 634 O O . SER A 1 79 ? -28.022 4.424 10.263 1.00 45.19 79 SER A O 1
ATOM 636 N N . GLN A 1 80 ? -27.588 2.700 11.623 1.00 49.06 80 GLN A N 1
ATOM 637 C CA . GLN A 1 80 ? -28.880 2.704 12.304 1.00 49.06 80 GLN A CA 1
ATOM 638 C C . GLN A 1 80 ? -28.834 3.788 13.395 1.00 49.06 80 GLN A C 1
ATOM 640 O O . GLN A 1 80 ? -28.798 3.512 14.591 1.00 49.06 80 GLN A O 1
ATOM 645 N N . ARG A 1 81 ? -28.764 5.058 12.978 1.00 51.62 81 ARG A N 1
ATOM 646 C CA . ARG A 1 81 ? -29.156 6.202 13.805 1.00 51.62 81 ARG A CA 1
ATOM 647 C C . ARG A 1 81 ? -30.557 6.604 13.380 1.00 51.62 81 ARG A C 1
ATOM 649 O O . ARG A 1 81 ? -30.759 7.036 12.252 1.00 51.62 81 ARG A O 1
ATOM 656 N N . GLY A 1 82 ? -31.480 6.499 14.327 1.00 49.47 82 GLY A N 1
ATOM 657 C CA . GLY A 1 82 ? -32.899 6.800 14.175 1.00 49.47 82 GLY A CA 1
ATOM 658 C C . GLY A 1 82 ? -33.680 5.487 14.126 1.00 49.47 82 GLY A C 1
ATOM 659 O O . GLY A 1 82 ? -33.500 4.715 13.202 1.00 49.47 82 GLY A O 1
ATOM 660 N N . TRP A 1 83 ? -34.559 5.159 15.063 1.00 38.75 83 TRP A N 1
ATOM 661 C CA . TRP A 1 83 ? -35.458 6.034 15.804 1.00 38.75 83 TRP A CA 1
ATOM 662 C C . TRP A 1 83 ? -35.494 5.656 17.290 1.00 38.75 83 TRP A C 1
ATOM 664 O O . TRP A 1 83 ? -35.655 4.492 17.646 1.00 38.75 83 TRP A O 1
ATOM 674 N N . LYS A 1 84 ? -35.425 6.665 18.167 1.00 53.62 84 LYS A N 1
ATOM 675 C CA . LYS A 1 84 ? -36.077 6.570 19.473 1.00 53.62 84 LYS A CA 1
ATOM 676 C C . LYS A 1 84 ? -37.580 6.466 19.207 1.00 53.62 84 LYS A C 1
ATOM 678 O O . LYS A 1 84 ? -38.164 7.429 18.720 1.00 53.62 84 LYS A O 1
ATOM 683 N N . LYS A 1 85 ? -38.207 5.357 19.583 1.00 45.00 85 LYS A N 1
ATOM 684 C CA . LYS A 1 85 ? -39.565 5.407 20.121 1.00 45.00 85 LYS A CA 1
ATOM 685 C C . LYS A 1 85 ? -39.480 5.024 21.587 1.00 45.00 85 LYS A C 1
ATOM 687 O O . LYS A 1 85 ? -39.349 3.861 21.944 1.00 45.00 85 LYS A O 1
ATOM 692 N N . CYS A 1 86 ? -39.474 6.059 22.419 1.00 52.00 86 CYS A N 1
ATOM 693 C CA . CYS A 1 86 ? -39.994 5.947 23.764 1.00 52.00 86 CYS A CA 1
ATOM 694 C C . CYS A 1 86 ? -41.496 5.698 23.613 1.00 52.00 86 CYS A C 1
ATOM 696 O O . CYS A 1 86 ? -42.200 6.601 23.176 1.00 52.00 86 CYS A O 1
ATOM 698 N N . GLU A 1 87 ? -41.972 4.510 23.953 1.00 45.03 87 GLU A N 1
ATOM 699 C CA . GLU A 1 87 ? -43.363 4.318 24.357 1.00 45.03 87 GLU A CA 1
ATOM 700 C C . GLU A 1 87 ? -43.303 3.650 25.733 1.00 45.03 87 GLU A C 1
ATOM 702 O O . GLU A 1 87 ? -43.148 2.443 25.888 1.00 45.03 87 GLU A O 1
ATOM 707 N N . SER A 1 88 ? -43.276 4.521 26.746 1.00 47.31 88 SER A N 1
ATOM 708 C CA . SER A 1 88 ? -43.868 4.255 28.052 1.00 47.31 88 SER A CA 1
ATOM 709 C C . SER A 1 88 ? -45.387 4.121 27.898 1.00 47.31 88 SER A C 1
ATOM 711 O O . SER A 1 88 ? -45.922 4.519 26.864 1.00 47.31 88 SER A O 1
ATOM 713 N N . THR A 1 89 ? -46.056 3.709 28.983 1.00 50.22 89 THR A N 1
ATOM 714 C CA . THR A 1 89 ? -47.518 3.588 29.193 1.00 50.22 89 THR A CA 1
ATOM 715 C C . THR A 1 89 ? -48.145 2.384 28.469 1.00 50.22 89 THR A C 1
ATOM 717 O O . THR A 1 89 ? -48.131 2.339 27.249 1.00 50.22 89 THR A O 1
ATOM 720 N N . PHE A 1 90 ? -48.679 1.351 29.131 1.00 44.25 90 PHE A N 1
ATOM 721 C CA . PHE A 1 90 ? -49.255 1.183 30.477 1.00 44.25 90 PHE A CA 1
ATOM 722 C C . PHE A 1 90 ? -48.945 -0.215 31.032 1.00 44.25 90 PHE A C 1
ATOM 724 O O . PHE A 1 90 ? -48.826 -1.150 30.210 1.00 44.25 90 PHE A O 1
#

Nearest PDB structures (foldseek):
  7ou0-assembly1_A  TM=9.047E-01  e=6.001E-03  Escherichia coli K-12
  7ou4-assembly1_A  TM=8.592E-01  e=6.401E-03  Escherichia coli
  4rww-assembly1_A  TM=2.700E-01  e=2.222E-01  Listeria monocytogenes EGD-e
  4rww-assembly1_B  TM=2.699E-01  e=2.083E-01  Listeria monocytogenes EGD-e
  6hiv-assembly1_BN  TM=4.325E-01  e=2.748E+00  Trypanosoma brucei brucei

Solvent-accessible surface area (backbone atoms only — not comparable to full-atom values): 5773 Å² total; per-residue (Å²): 84,76,41,50,47,69,60,20,68,64,48,24,58,76,71,69,40,69,78,42,75,35,87,92,70,78,33,47,26,27,62,50,63,68,94,46,42,72,64,51,51,57,50,41,39,75,69,77,38,68,47,76,42,72,44,77,44,72,97,50,96,85,59,60,50,74,46,82,73,48,79,48,67,66,76,77,74,78,75,83,72,78,77,89,76,87,78,75,88,133

Foldseek 3Di:
DKDWAPCCVVLVVQLVWDWDQDPVPRITMTDDDPVCVVVSCVSCLVVQDKDWDWDFDDPDPPDTDIDGDDTGDNPPPPPPPDDDDDDDDD